Protein AF-A0A820K8J7-F1 (afdb_monomer_lite)

Foldseek 3Di:
DDPVVVVVVVVCVVVVHDPDDDDDVFPQEKEKEWEWDDDPPDPPDIDIDIDIPDDDDLLVRQVVCCVVVVDGRLYYHYHYPDDDPVCVVVCCVPVVVVSVVSQCVSDPPND

pLDDT: mean 74.55, std 11.34, range [44.88, 94.0]

Structure (mmCIF, N/CA/C/O backbone):
data_AF-A0A820K8J7-F1
#
_entry.id   AF-A0A820K8J7-F1
#
loop_
_atom_site.group_PDB
_atom_site.id
_atom_site.type_symbol
_atom_site.label_atom_id
_atom_site.label_alt_id
_atom_site.label_comp_id
_atom_site.label_asym_id
_atom_site.label_entity_id
_atom_site.label_seq_id
_atom_site.pdbx_PDB_ins_code
_atom_site.Cartn_x
_atom_site.Cartn_y
_atom_site.Cartn_z
_atom_site.occupancy
_atom_site.B_iso_or_equiv
_atom_site.auth_seq_id
_atom_site.auth_comp_id
_atom_site.auth_asym_id
_atom_site.auth_atom_id
_atom_site.pdbx_PDB_model_num
ATOM 1 N N . MET A 1 1 ? -21.536 12.177 -19.943 1.00 62.53 1 MET A N 1
ATOM 2 C CA . MET A 1 1 ? -21.269 12.793 -18.620 1.00 62.53 1 MET A CA 1
ATOM 3 C C . MET A 1 1 ? -20.919 14.259 -18.824 1.00 62.53 1 MET A C 1
ATOM 5 O O . MET A 1 1 ? -20.034 14.521 -19.630 1.00 62.53 1 MET A O 1
ATOM 9 N N . SER A 1 2 ? -21.606 15.177 -18.134 1.00 92.00 2 SER A N 1
ATOM 10 C CA . SER A 1 2 ? -21.320 16.624 -18.180 1.00 92.00 2 SER A CA 1
ATOM 11 C C . SER A 1 2 ? -19.992 16.951 -17.478 1.00 92.00 2 SER A C 1
ATOM 13 O O . SER A 1 2 ? -19.543 16.209 -16.599 1.00 92.00 2 SER A O 1
ATOM 15 N N . ILE A 1 3 ? -19.365 18.068 -17.861 1.00 92.75 3 ILE A N 1
ATOM 16 C CA . ILE A 1 3 ? -18.164 18.622 -17.213 1.00 92.75 3 ILE A CA 1
ATOM 17 C C . ILE A 1 3 ? -18.447 18.915 -15.732 1.00 92.75 3 ILE A C 1
ATOM 19 O O . ILE A 1 3 ? -17.616 18.613 -14.877 1.00 92.75 3 ILE A O 1
ATOM 23 N N . GLU A 1 4 ? -19.648 19.402 -15.414 1.00 89.88 4 GLU A N 1
ATOM 24 C CA . GLU A 1 4 ? -20.073 19.723 -14.044 1.00 89.88 4 GLU A CA 1
ATOM 25 C C . GLU A 1 4 ? -20.035 18.484 -13.141 1.00 89.88 4 GLU A C 1
ATOM 27 O O . GLU A 1 4 ? -19.544 18.539 -12.015 1.00 89.88 4 GLU A O 1
ATOM 32 N N . THR A 1 5 ? -20.473 17.331 -13.662 1.00 90.56 5 THR A N 1
ATOM 33 C CA . THR A 1 5 ? -20.462 16.061 -12.926 1.00 90.56 5 THR A CA 1
ATOM 34 C C . THR A 1 5 ? -19.036 15.627 -12.582 1.00 90.56 5 THR A C 1
ATOM 36 O O . THR A 1 5 ? -18.783 15.185 -11.464 1.00 90.56 5 THR A O 1
ATOM 39 N N . LYS A 1 6 ? -18.075 15.796 -13.502 1.00 92.06 6 LYS A N 1
ATOM 40 C CA . LYS A 1 6 ? -16.661 15.450 -13.260 1.00 92.06 6 LYS A CA 1
ATOM 41 C C . LYS A 1 6 ? -16.025 16.347 -12.196 1.00 92.06 6 LYS A C 1
ATOM 43 O O . LYS A 1 6 ? -15.302 15.854 -11.331 1.00 92.06 6 LYS A O 1
ATOM 48 N N . VAL A 1 7 ? -16.319 17.647 -12.236 1.00 93.12 7 VAL A N 1
ATOM 49 C CA . VAL A 1 7 ? -15.826 18.608 -11.238 1.00 93.12 7 VAL A CA 1
ATOM 50 C C . VAL A 1 7 ? -16.421 18.306 -9.861 1.00 93.12 7 VAL A C 1
ATOM 52 O O . VAL A 1 7 ? -15.685 18.243 -8.876 1.00 93.12 7 VAL A O 1
ATOM 55 N N . GLY A 1 8 ? -17.727 18.031 -9.791 1.00 92.31 8 GLY A N 1
ATOM 56 C CA . GLY A 1 8 ? -18.398 17.646 -8.549 1.00 92.31 8 GLY A CA 1
ATOM 57 C C . GLY A 1 8 ? -17.791 16.393 -7.911 1.00 92.31 8 GLY A C 1
ATOM 58 O O . GLY A 1 8 ? -17.528 16.385 -6.707 1.00 92.31 8 GLY A O 1
ATOM 59 N N . VAL A 1 9 ? -17.490 15.372 -8.721 1.00 92.00 9 VAL A N 1
ATOM 60 C CA . VAL A 1 9 ? -16.802 14.145 -8.284 1.00 92.00 9 VAL A CA 1
ATOM 61 C C . VAL A 1 9 ? -15.422 14.461 -7.698 1.00 92.00 9 VAL A C 1
ATOM 63 O O . VAL A 1 9 ? -15.090 14.009 -6.604 1.00 92.00 9 VAL A O 1
ATOM 66 N N . GLN A 1 10 ? -14.625 15.298 -8.365 1.00 91.06 10 GLN A N 1
ATOM 67 C CA . GLN A 1 10 ? -13.290 15.644 -7.875 1.00 91.06 10 GLN A CA 1
ATOM 68 C C . GLN A 1 10 ? -13.328 16.418 -6.546 1.00 91.06 10 GLN A C 1
ATOM 70 O O . GLN A 1 10 ? -12.483 16.187 -5.680 1.00 91.06 10 GLN A O 1
ATOM 75 N N . ILE A 1 11 ? -14.298 17.320 -6.365 1.00 94.00 11 ILE A N 1
ATOM 76 C CA . ILE A 1 11 ? -14.473 18.068 -5.110 1.00 94.00 11 ILE A CA 1
ATOM 77 C C . ILE A 1 11 ? -14.800 17.111 -3.958 1.00 94.00 11 ILE A C 1
ATOM 79 O O . ILE A 1 11 ? -14.163 17.183 -2.909 1.00 94.00 11 ILE A O 1
ATOM 83 N N . HIS A 1 12 ? -15.734 16.177 -4.159 1.00 90.88 12 HIS A N 1
ATOM 84 C CA . HIS A 1 12 ? -16.090 15.185 -3.140 1.00 90.88 12 HIS A CA 1
ATOM 85 C C . HIS A 1 12 ? -14.894 14.306 -2.757 1.00 90.88 12 HIS A C 1
ATOM 87 O O . HIS A 1 12 ? -14.624 14.135 -1.568 1.00 90.88 12 HIS A O 1
ATOM 93 N N . ALA A 1 13 ? -14.126 13.836 -3.745 1.00 84.56 13 ALA A N 1
ATOM 94 C CA . ALA A 1 13 ? -12.922 13.043 -3.505 1.00 84.56 13 ALA A CA 1
ATOM 95 C C . ALA A 1 13 ? -11.857 13.822 -2.708 1.00 84.56 13 ALA A C 1
ATOM 97 O O . ALA A 1 13 ? -11.283 13.297 -1.755 1.00 84.56 13 ALA A O 1
ATOM 98 N N . LYS A 1 14 ? -11.625 15.103 -3.036 1.00 88.31 14 LYS A N 1
ATOM 99 C CA . LYS A 1 14 ? -10.666 15.969 -2.318 1.00 88.31 14 LYS A CA 1
ATOM 100 C C . LYS A 1 14 ? -11.086 16.275 -0.878 1.00 88.31 14 LYS A C 1
ATOM 102 O O . LYS A 1 14 ? -10.224 16.457 -0.025 1.00 88.31 14 LYS A O 1
ATOM 107 N N . LEU A 1 15 ? -12.389 16.289 -0.597 1.00 88.62 15 LEU A N 1
ATOM 108 C CA . LEU A 1 15 ? -12.935 16.403 0.760 1.00 88.62 15 LEU A CA 1
ATOM 109 C C . LEU A 1 15 ? -12.918 15.069 1.529 1.00 88.62 15 LEU A C 1
ATOM 111 O O . LEU A 1 15 ? -13.375 15.019 2.668 1.00 88.62 15 LEU A O 1
ATOM 115 N N . GLY A 1 16 ? -12.397 13.994 0.926 1.00 80.38 16 GLY A N 1
ATOM 116 C CA . GLY A 1 16 ? -12.314 12.673 1.543 1.00 80.38 16 GLY A CA 1
ATOM 117 C C . GLY A 1 16 ? -13.647 11.932 1.597 1.00 80.38 16 GLY A C 1
ATOM 118 O O . GLY A 1 16 ? -13.824 11.087 2.469 1.00 80.38 16 GLY A O 1
ATOM 119 N N . ARG A 1 17 ? -14.595 12.263 0.712 1.00 80.75 17 ARG A N 1
ATOM 120 C CA . ARG A 1 17 ? -15.874 11.554 0.601 1.00 80.75 17 ARG A CA 1
ATOM 121 C C . ARG A 1 17 ? -15.792 10.423 -0.415 1.00 80.75 17 ARG A C 1
ATOM 123 O O . ARG A 1 17 ? -15.055 10.495 -1.396 1.00 80.75 17 ARG A O 1
ATOM 130 N N . GLU A 1 18 ? -16.629 9.422 -0.196 1.00 81.12 18 GLU A N 1
ATOM 131 C CA . GLU A 1 18 ? -16.816 8.287 -1.092 1.00 81.12 18 GLU A CA 1
ATOM 132 C C . GLU A 1 18 ? -18.072 8.520 -1.933 1.00 81.12 18 GLU A C 1
ATOM 134 O O . GLU A 1 18 ? -19.130 8.866 -1.412 1.00 81.12 18 GLU A O 1
ATOM 139 N N . ILE A 1 19 ? -17.936 8.392 -3.250 1.00 84.06 19 ILE A N 1
ATOM 140 C CA . ILE A 1 19 ? -19.010 8.698 -4.210 1.00 84.06 19 ILE A CA 1
ATOM 141 C C . ILE A 1 19 ? -19.750 7.419 -4.598 1.00 84.06 19 ILE A C 1
ATOM 143 O O . ILE A 1 19 ? -20.960 7.427 -4.811 1.00 84.06 19 ILE A O 1
ATOM 147 N N . TRP A 1 20 ? -19.009 6.317 -4.664 1.00 85.12 20 TRP A N 1
ATOM 148 C CA . TRP A 1 20 ? -19.518 4.964 -4.794 1.00 85.12 20 TRP A CA 1
ATOM 149 C C . TRP A 1 20 ? -18.557 4.007 -4.091 1.00 85.12 20 TRP A C 1
ATOM 151 O O . TRP A 1 20 ? -17.377 4.315 -3.912 1.00 85.12 20 TRP A O 1
ATOM 161 N N . ALA A 1 21 ? -19.051 2.820 -3.765 1.00 75.75 21 ALA A N 1
ATOM 162 C CA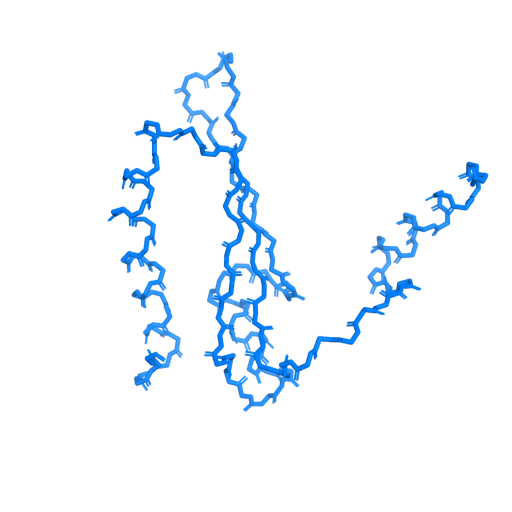 . ALA A 1 21 ? -18.243 1.714 -3.282 1.00 75.75 21 ALA A CA 1
ATOM 163 C C . ALA A 1 21 ? -18.717 0.417 -3.940 1.00 75.75 21 ALA A C 1
ATOM 165 O O . ALA A 1 21 ? -19.890 0.271 -4.286 1.00 75.75 21 ALA A O 1
ATOM 166 N N . VAL A 1 22 ? -17.795 -0.524 -4.111 1.00 80.56 22 VAL A N 1
ATOM 167 C CA . VAL A 1 22 ? -18.103 -1.887 -4.549 1.00 80.56 22 VAL A CA 1
ATOM 168 C C . VAL A 1 22 ? -17.998 -2.792 -3.332 1.00 80.56 22 VAL A C 1
ATOM 170 O O . VAL A 1 22 ? -17.049 -2.684 -2.556 1.00 80.56 22 VAL A O 1
ATOM 173 N N . GLN A 1 23 ? -18.965 -3.690 -3.156 1.00 71.69 23 GLN A N 1
ATOM 174 C CA . GLN A 1 23 ? -18.909 -4.665 -2.077 1.00 71.69 23 GLN A CA 1
ATOM 175 C C . GLN A 1 23 ? -17.821 -5.703 -2.379 1.00 71.69 23 GLN A C 1
ATOM 177 O O . GLN A 1 23 ? -17.985 -6.554 -3.251 1.00 71.69 23 GLN A O 1
ATOM 182 N N . ILE A 1 24 ? -16.714 -5.643 -1.638 1.00 73.56 24 ILE A N 1
ATOM 183 C CA . ILE A 1 24 ? -15.647 -6.643 -1.705 1.00 73.56 24 ILE A CA 1
ATOM 184 C C . ILE A 1 24 ? -15.982 -7.755 -0.695 1.00 73.56 24 ILE A C 1
ATOM 186 O O . ILE A 1 24 ? -16.181 -7.463 0.485 1.00 73.56 24 ILE A O 1
ATOM 190 N N . PRO A 1 25 ? -16.067 -9.032 -1.114 1.00 71.62 25 PRO A N 1
ATOM 191 C CA . PRO A 1 25 ? -16.515 -10.129 -0.248 1.00 71.62 25 PRO A CA 1
ATOM 192 C C . PRO A 1 25 ? -15.571 -10.416 0.933 1.00 71.62 25 PRO A C 1
ATOM 194 O O . PRO A 1 25 ? -15.993 -10.990 1.935 1.00 71.62 25 PRO A O 1
ATOM 197 N N . THR A 1 26 ? -14.305 -10.005 0.852 1.00 61.16 26 THR A N 1
ATOM 198 C CA . THR A 1 26 ? -13.312 -10.173 1.919 1.00 61.16 26 THR A CA 1
ATOM 199 C C . THR A 1 26 ? -13.218 -8.918 2.782 1.00 61.16 26 THR A C 1
ATOM 201 O O . THR A 1 26 ? -12.752 -7.879 2.319 1.00 61.16 26 THR A O 1
ATOM 204 N N . LYS A 1 27 ? -13.602 -9.029 4.057 1.00 58.16 27 LYS A N 1
ATOM 205 C CA . LYS A 1 27 ? -13.584 -7.914 5.024 1.00 58.16 27 LYS A CA 1
ATOM 206 C C . LYS A 1 27 ? -12.187 -7.571 5.571 1.00 58.16 27 LYS A C 1
ATOM 208 O O . LYS A 1 27 ? -12.056 -6.612 6.319 1.00 58.16 27 LYS A O 1
ATOM 213 N N . THR A 1 28 ? -11.160 -8.353 5.233 1.00 64.81 28 THR A N 1
ATOM 214 C CA . THR A 1 28 ? -9.788 -8.246 5.766 1.00 64.81 28 THR A CA 1
ATOM 215 C C . THR A 1 28 ? -8.746 -8.082 4.657 1.00 64.81 28 THR A C 1
ATOM 217 O O . THR A 1 28 ? -7.726 -8.772 4.643 1.00 64.81 28 THR A O 1
ATOM 220 N N . LEU A 1 29 ? -9.030 -7.198 3.696 1.00 67.81 29 LEU A N 1
ATOM 221 C CA . LEU A 1 29 ? -8.175 -6.944 2.538 1.00 67.81 29 LEU A CA 1
ATOM 222 C C . LEU A 1 29 ? -7.567 -5.539 2.598 1.00 67.81 29 LEU A C 1
ATOM 224 O O . LEU A 1 29 ? -8.296 -4.546 2.615 1.00 67.81 29 LEU A O 1
ATOM 228 N N . LEU A 1 30 ? -6.237 -5.461 2.545 1.00 79.50 30 LEU A N 1
ATOM 229 C CA . LEU A 1 30 ? -5.512 -4.214 2.303 1.00 79.50 30 LEU A CA 1
ATOM 230 C C . LEU A 1 30 ? -5.065 -4.177 0.837 1.00 79.50 30 LEU A C 1
ATOM 232 O O . LEU A 1 30 ? -4.296 -5.032 0.400 1.00 79.50 30 LEU A O 1
ATOM 236 N N . ALA A 1 31 ? -5.550 -3.193 0.081 1.00 78.88 31 ALA A N 1
ATOM 237 C CA . ALA A 1 31 ? -5.107 -2.953 -1.288 1.00 78.88 31 ALA A CA 1
ATOM 238 C C . ALA A 1 31 ? -4.079 -1.820 -1.300 1.00 78.88 31 ALA A C 1
ATOM 240 O O . ALA A 1 31 ? -4.320 -0.754 -0.726 1.00 78.88 31 ALA A O 1
ATOM 241 N N . VAL A 1 32 ? -2.948 -2.052 -1.957 1.00 83.00 32 VAL A N 1
ATOM 242 C CA . VAL A 1 32 ? -1.831 -1.113 -2.061 1.00 83.00 32 VAL A CA 1
ATOM 243 C C . VAL A 1 32 ? -1.489 -0.913 -3.534 1.00 83.00 32 VAL A C 1
ATOM 245 O O . VAL A 1 32 ? -1.404 -1.874 -4.286 1.00 83.00 32 VAL A O 1
ATOM 248 N N . GLY A 1 33 ? -1.311 0.333 -3.949 1.00 81.94 33 GLY A N 1
ATOM 249 C CA . GLY A 1 33 ? -0.797 0.739 -5.247 1.00 81.94 33 GLY A CA 1
ATOM 250 C C . GLY A 1 33 ? 0.557 1.414 -5.074 1.00 81.94 33 GLY A C 1
ATOM 251 O O . GLY A 1 33 ? 0.694 2.335 -4.263 1.00 81.94 33 GLY A O 1
ATOM 252 N N . ILE A 1 34 ? 1.549 0.953 -5.827 1.00 82.25 34 ILE A N 1
ATOM 253 C CA . ILE A 1 34 ? 2.893 1.525 -5.846 1.00 82.25 34 ILE A CA 1
ATOM 254 C C . ILE A 1 34 ? 3.229 1.881 -7.288 1.00 82.25 34 ILE A C 1
ATOM 256 O O . ILE A 1 34 ? 3.368 0.996 -8.133 1.00 82.25 34 ILE A O 1
ATOM 260 N N . ASP A 1 35 ? 3.397 3.170 -7.546 1.00 81.75 35 ASP A N 1
ATOM 261 C CA . ASP A 1 35 ? 3.839 3.697 -8.831 1.00 81.75 35 ASP A CA 1
ATOM 262 C C . ASP A 1 35 ? 5.238 4.301 -8.684 1.00 81.75 35 ASP A C 1
ATOM 264 O O . ASP A 1 35 ? 5.574 4.917 -7.668 1.00 81.75 35 ASP A O 1
ATOM 268 N N . THR A 1 36 ? 6.069 4.128 -9.702 1.00 74.62 36 THR A N 1
ATOM 269 C CA . THR A 1 36 ? 7.395 4.738 -9.760 1.00 74.62 36 THR A CA 1
ATOM 270 C C . THR A 1 36 ? 7.507 5.616 -10.978 1.00 74.62 36 THR A C 1
ATOM 272 O O . THR A 1 36 ? 7.568 5.132 -12.105 1.00 74.62 36 THR A O 1
ATOM 275 N N . TYR A 1 37 ? 7.647 6.916 -10.739 1.00 69.38 37 TYR A N 1
ATOM 276 C CA . TYR A 1 37 ? 7.923 7.873 -11.790 1.00 69.38 37 TYR A CA 1
ATOM 277 C C . TYR A 1 37 ? 9.429 8.109 -11.908 1.00 69.38 37 TYR A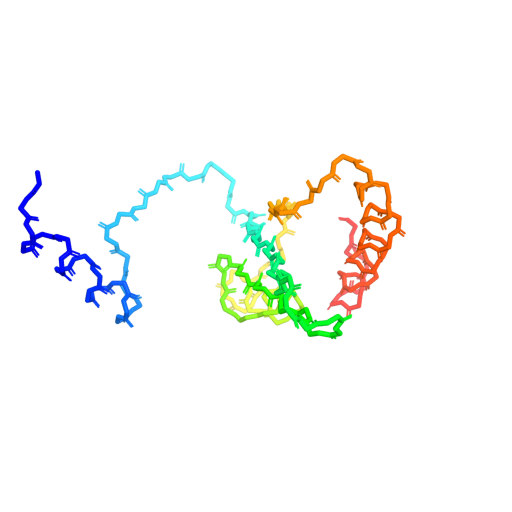 C 1
ATOM 279 O O . TYR A 1 37 ? 10.088 8.589 -10.976 1.00 69.38 37 TYR A O 1
ATOM 287 N N . ARG A 1 38 ? 9.975 7.804 -13.089 1.00 64.50 38 ARG A N 1
ATOM 288 C CA . ARG A 1 38 ? 11.357 8.117 -13.456 1.00 64.50 38 ARG A CA 1
ATOM 289 C C . ARG A 1 38 ? 11.364 9.298 -14.423 1.00 64.50 38 ARG A C 1
ATOM 291 O O . ARG A 1 38 ? 10.874 9.191 -15.543 1.00 64.50 38 ARG A O 1
ATOM 298 N N . ASN A 1 39 ? 11.962 10.416 -14.015 1.00 49.25 39 ASN A N 1
ATOM 299 C CA . ASN A 1 39 ? 12.216 11.518 -14.937 1.00 49.25 39 ASN A CA 1
ATOM 300 C C . ASN A 1 39 ? 13.400 11.161 -15.854 1.00 49.25 39 ASN A C 1
ATOM 302 O O . ASN A 1 39 ? 14.514 10.957 -15.378 1.00 49.25 39 ASN A O 1
ATOM 306 N N . SER A 1 40 ? 13.175 11.116 -17.170 1.00 53.94 40 SER A N 1
ATOM 307 C CA . SER A 1 40 ? 14.216 10.791 -18.157 1.00 53.94 40 SER A CA 1
ATOM 308 C C . SER A 1 40 ? 15.303 11.871 -18.294 1.00 53.94 40 SER A C 1
ATOM 310 O O . SER A 1 40 ? 16.333 11.603 -18.906 1.00 53.94 40 SER A O 1
ATOM 312 N N . GLN A 1 41 ? 15.095 13.082 -17.761 1.00 56.56 41 GLN A N 1
ATOM 313 C CA . GLN A 1 41 ? 16.022 14.214 -17.923 1.00 56.56 41 GLN A CA 1
ATOM 314 C C . GLN A 1 41 ? 16.998 14.412 -16.752 1.00 56.56 41 GLN A C 1
ATOM 316 O O . GLN A 1 41 ? 17.893 15.251 -16.834 1.00 56.56 41 GLN A O 1
ATOM 321 N N . SER A 1 42 ? 16.858 13.676 -15.6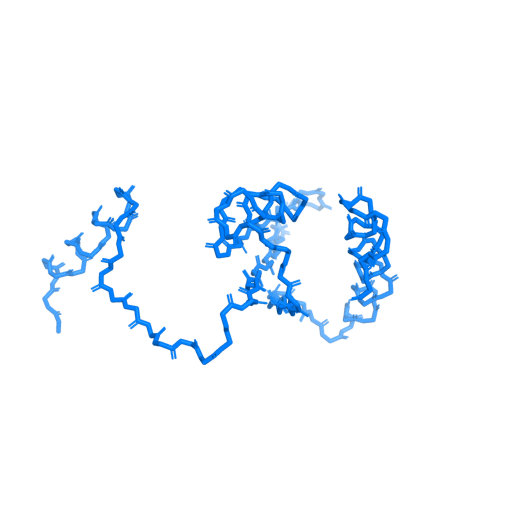47 1.00 45.03 42 SER A N 1
ATOM 322 C CA . SER A 1 42 ? 17.729 13.834 -14.475 1.00 45.03 42 SER A CA 1
ATOM 323 C C . SER A 1 42 ? 18.024 12.468 -13.862 1.00 45.03 42 SER A C 1
ATOM 325 O O . SER A 1 42 ? 17.194 11.914 -13.148 1.00 45.03 42 SER A O 1
ATOM 327 N N . CYS A 1 43 ? 19.212 11.932 -14.153 1.00 51.88 43 CYS A N 1
ATOM 328 C CA . CYS A 1 43 ? 19.672 10.564 -13.871 1.00 51.88 43 CYS A CA 1
ATOM 329 C C . CYS A 1 43 ? 19.620 10.066 -12.406 1.00 51.88 43 CYS A C 1
ATOM 331 O O . CYS A 1 43 ? 20.095 8.964 -12.151 1.00 51.88 43 CYS A O 1
ATOM 333 N N . SER A 1 44 ? 19.082 10.808 -11.433 1.00 52.69 44 SER A N 1
ATOM 334 C CA . SER A 1 44 ? 19.154 10.425 -10.011 1.00 52.69 44 SER A CA 1
ATOM 335 C C . SER A 1 44 ? 17.899 10.675 -9.168 1.00 52.69 44 SER A C 1
ATOM 337 O O . SER A 1 44 ? 17.880 10.270 -8.009 1.00 52.69 44 SER A O 1
ATOM 339 N N . LEU A 1 45 ? 16.839 11.290 -9.708 1.00 47.16 45 LEU A N 1
ATOM 340 C CA . LEU A 1 45 ? 15.602 11.535 -8.956 1.00 47.16 45 LEU A CA 1
ATOM 341 C C . LEU A 1 45 ? 14.504 10.565 -9.393 1.00 47.16 45 LEU A C 1
ATOM 343 O O . LEU A 1 45 ? 13.932 10.678 -10.478 1.00 47.16 45 LEU A O 1
ATOM 347 N N . GLN A 1 46 ? 14.225 9.604 -8.518 1.00 59.41 46 GLN A N 1
ATOM 348 C CA . GLN A 1 46 ? 13.111 8.670 -8.629 1.00 59.41 46 GLN A CA 1
ATOM 349 C C . GLN A 1 46 ? 12.067 9.063 -7.584 1.00 59.41 46 GLN A C 1
ATOM 351 O O . GLN A 1 46 ? 12.393 9.202 -6.406 1.00 59.41 46 GLN A O 1
ATOM 356 N N . MET A 1 47 ? 10.825 9.282 -8.014 1.00 68.25 47 MET A N 1
ATOM 357 C CA . MET A 1 47 ? 9.710 9.519 -7.099 1.00 68.25 47 MET A CA 1
ATOM 358 C C . MET A 1 47 ? 8.854 8.261 -7.028 1.00 68.25 47 MET A C 1
ATOM 360 O O . MET A 1 47 ? 8.487 7.699 -8.060 1.00 68.25 47 MET A O 1
ATOM 364 N N . VAL A 1 48 ? 8.535 7.836 -5.808 1.00 68.94 48 VAL A N 1
ATOM 365 C CA . VAL A 1 48 ? 7.667 6.685 -5.549 1.00 68.94 48 VAL A CA 1
ATOM 366 C C . VAL A 1 48 ? 6.327 7.200 -5.037 1.00 68.94 48 VAL A C 1
ATOM 368 O O . VAL A 1 48 ? 6.257 7.842 -3.988 1.00 68.94 48 VAL A O 1
ATOM 371 N N . GLY A 1 49 ? 5.263 6.939 -5.787 1.00 72.56 49 GLY A N 1
ATOM 372 C CA . GLY A 1 49 ? 3.890 7.141 -5.354 1.00 72.56 49 GLY A CA 1
ATOM 373 C C . GLY A 1 49 ? 3.404 5.907 -4.605 1.00 72.56 49 GLY A C 1
ATOM 374 O O . GLY A 1 49 ? 3.329 4.828 -5.179 1.00 72.56 49 GLY A O 1
ATOM 375 N N . PHE A 1 50 ? 3.057 6.061 -3.328 1.00 73.38 50 PHE A N 1
ATOM 376 C CA . PHE A 1 50 ? 2.480 4.991 -2.516 1.00 73.38 50 PHE A CA 1
ATOM 377 C C . PHE A 1 50 ? 1.052 5.353 -2.114 1.00 73.38 50 PHE A C 1
ATOM 379 O O . PHE A 1 50 ? 0.822 6.362 -1.442 1.00 73.38 50 PHE A O 1
ATOM 386 N N . VAL A 1 51 ? 0.094 4.510 -2.487 1.00 73.94 51 VAL A N 1
ATOM 387 C CA . VAL A 1 51 ? -1.316 4.654 -2.124 1.00 73.94 51 VAL A CA 1
ATOM 388 C C . VAL A 1 51 ? -1.774 3.347 -1.501 1.00 73.94 51 VAL A C 1
ATOM 390 O O . VAL A 1 51 ? -1.603 2.290 -2.084 1.00 73.94 51 VAL A O 1
ATOM 393 N N . ALA A 1 52 ? -2.388 3.394 -0.329 1.00 72.44 52 ALA A N 1
ATOM 394 C CA . ALA A 1 52 ? -3.078 2.242 0.237 1.00 72.44 52 ALA A CA 1
ATOM 395 C C . ALA A 1 52 ? -4.548 2.604 0.446 1.00 72.44 52 ALA A C 1
ATOM 397 O O . ALA A 1 52 ? -4.879 3.786 0.584 1.00 72.44 52 ALA A O 1
ATOM 398 N N . SER A 1 53 ? -5.430 1.601 0.499 1.00 68.12 53 SER A N 1
ATOM 399 C CA . SER A 1 53 ? -6.858 1.800 0.793 1.00 68.12 53 SER A CA 1
ATOM 400 C C . SER A 1 53 ? -7.101 2.528 2.127 1.00 68.12 53 SER A C 1
ATOM 402 O O . SER A 1 53 ? -8.201 3.016 2.370 1.00 68.12 53 SER A O 1
ATOM 404 N N . MET A 1 54 ? -6.060 2.682 2.960 1.00 60.62 54 MET A N 1
ATOM 405 C CA . MET A 1 54 ? -6.002 3.573 4.117 1.00 60.62 54 MET A CA 1
ATOM 406 C C . MET A 1 54 ? -4.702 4.410 4.114 1.00 60.62 54 MET A C 1
ATOM 408 O O . MET A 1 54 ? -3.634 3.921 3.760 1.00 60.62 54 MET A O 1
ATOM 412 N N . LYS A 1 55 ? -4.784 5.692 4.502 1.00 44.88 55 LYS A N 1
ATOM 413 C CA . LYS A 1 55 ? -3.642 6.642 4.572 1.00 44.88 55 LYS A CA 1
ATOM 414 C C . LYS A 1 55 ? -2.615 6.251 5.665 1.00 44.88 55 LYS A C 1
ATOM 416 O O . LYS A 1 55 ? -3.069 5.820 6.724 1.00 44.88 55 LYS A O 1
ATOM 421 N N . PRO A 1 56 ? -1.340 6.702 5.585 1.00 46.50 56 PRO A N 1
ATOM 422 C CA . PRO A 1 56 ? -0.297 6.496 4.562 1.00 46.50 56 PRO A CA 1
ATOM 423 C C . PRO A 1 56 ? 0.673 5.339 4.951 1.00 46.50 56 PRO A C 1
ATOM 425 O O . PRO A 1 56 ? 0.447 4.731 5.980 1.00 46.50 56 PRO A O 1
ATOM 428 N N . MET A 1 57 ? 1.723 5.065 4.144 1.00 52.22 57 MET A N 1
ATOM 429 C CA . MET A 1 57 ? 2.907 4.163 4.313 1.00 52.22 57 MET A CA 1
ATOM 430 C C . MET A 1 57 ? 2.670 2.748 4.898 1.00 52.22 57 MET A C 1
ATOM 432 O O . MET A 1 57 ? 2.191 2.652 6.009 1.00 52.22 57 MET A O 1
ATOM 436 N N . CYS A 1 58 ? 3.081 1.652 4.234 1.00 59.06 58 CYS A N 1
ATOM 437 C CA . CYS A 1 58 ? 2.799 0.242 4.620 1.00 59.06 58 CYS A CA 1
ATOM 438 C C . CYS A 1 58 ? 2.642 -0.052 6.128 1.00 59.06 58 CYS A C 1
ATOM 440 O O . CYS A 1 58 ? 1.621 -0.597 6.534 1.00 59.06 58 CYS A O 1
ATOM 442 N N . THR A 1 59 ? 3.607 0.334 6.968 1.00 64.00 59 THR A N 1
ATOM 443 C CA . THR A 1 59 ? 3.538 0.143 8.429 1.00 64.00 59 THR A CA 1
ATOM 444 C C . THR A 1 59 ? 2.432 0.968 9.084 1.00 64.00 59 THR A C 1
ATOM 446 O O . THR A 1 59 ? 1.622 0.435 9.837 1.00 64.00 59 THR A O 1
ATOM 449 N N . HIS A 1 60 ? 2.343 2.252 8.752 1.00 68.50 60 HIS A N 1
ATOM 450 C CA . HIS A 1 60 ? 1.268 3.140 9.185 1.00 68.50 60 HIS A CA 1
ATOM 451 C C . HIS A 1 60 ? -0.093 2.720 8.609 1.00 68.50 60 HIS A C 1
ATOM 453 O O . HIS A 1 60 ? -1.096 2.842 9.302 1.00 68.50 60 HIS A O 1
ATOM 459 N N . ALA A 1 61 ? -0.143 2.173 7.394 1.00 68.00 61 ALA A N 1
ATOM 460 C CA . ALA A 1 61 ? -1.354 1.662 6.766 1.00 68.00 61 ALA A CA 1
ATOM 461 C C . ALA A 1 61 ? -1.857 0.410 7.495 1.00 68.00 61 ALA A C 1
ATOM 463 O O . ALA A 1 61 ? -3.042 0.335 7.804 1.00 68.00 61 ALA A O 1
ATOM 464 N N . LEU A 1 62 ? -0.964 -0.522 7.850 1.00 74.00 62 LEU A N 1
ATOM 465 C CA . LEU A 1 62 ? -1.283 -1.697 8.668 1.00 74.00 62 LEU A CA 1
ATOM 466 C C . LEU A 1 62 ? -1.728 -1.302 10.081 1.00 74.00 62 LEU A C 1
ATOM 468 O O . LEU A 1 62 ? -2.771 -1.752 10.551 1.00 74.00 62 LEU A O 1
ATOM 472 N N . GLN A 1 63 ? -0.996 -0.397 10.733 1.00 73.19 63 GLN A N 1
ATOM 473 C CA . GLN A 1 63 ? -1.363 0.131 12.049 1.00 73.19 63 GLN A CA 1
ATOM 474 C C . GLN A 1 63 ? -2.708 0.857 12.011 1.00 73.19 63 GLN A C 1
ATOM 476 O O . GLN A 1 63 ? -3.544 0.672 12.894 1.00 73.19 63 GLN A O 1
ATOM 481 N N . LYS A 1 64 ? -2.957 1.667 10.978 1.00 73.25 64 LYS A N 1
ATOM 482 C CA . LYS A 1 64 ? -4.224 2.379 10.819 1.00 73.25 64 LYS A CA 1
ATOM 483 C C . LYS A 1 64 ? -5.363 1.411 10.527 1.00 73.25 64 LYS A C 1
ATOM 485 O O . LYS A 1 64 ? -6.446 1.588 11.079 1.00 73.25 64 LYS A O 1
ATOM 490 N N . TYR A 1 65 ? -5.117 0.387 9.712 1.00 74.69 65 TYR A N 1
ATOM 491 C CA . TYR A 1 65 ? -6.068 -0.690 9.453 1.00 74.69 65 TYR A CA 1
ATOM 492 C C . TYR A 1 65 ? -6.463 -1.392 10.750 1.00 74.69 65 TYR A C 1
ATOM 494 O O . TYR A 1 65 ? -7.653 -1.538 11.021 1.00 74.69 65 TYR A O 1
ATOM 502 N N . HIS A 1 66 ? -5.484 -1.733 11.590 1.00 80.06 66 HIS A N 1
ATOM 503 C CA . HIS A 1 66 ? -5.731 -2.327 12.898 1.00 80.06 66 HIS A CA 1
ATOM 504 C C . HIS A 1 66 ? -6.513 -1.389 13.830 1.00 80.06 66 HIS A C 1
ATOM 506 O O . HIS A 1 66 ? -7.467 -1.821 14.465 1.00 80.06 66 HIS A O 1
ATOM 512 N N . GLN A 1 67 ? -6.188 -0.091 13.863 1.00 76.00 67 GLN A N 1
ATOM 513 C CA . GLN A 1 67 ? -6.924 0.892 14.672 1.00 76.00 67 GLN A CA 1
ATOM 514 C C . GLN A 1 67 ? -8.404 1.011 14.284 1.00 76.00 67 GLN A C 1
ATOM 516 O O . GLN A 1 67 ? -9.241 1.253 15.148 1.00 76.00 67 GLN A O 1
ATOM 521 N N . VAL A 1 68 ? -8.725 0.906 12.992 1.00 74.94 68 VAL A N 1
ATOM 522 C CA . VAL A 1 68 ? -10.098 1.083 12.492 1.00 74.94 68 VAL A CA 1
ATOM 523 C C . VAL A 1 68 ? -10.892 -0.219 12.554 1.00 74.94 68 VAL A C 1
ATOM 525 O O . VAL A 1 68 ? -12.062 -0.198 12.925 1.00 74.94 68 VAL A O 1
ATOM 528 N N . ASN A 1 69 ? -10.269 -1.345 12.204 1.00 76.69 69 ASN A N 1
ATOM 529 C CA . ASN A 1 69 ? -10.955 -2.631 12.069 1.00 76.69 69 ASN A CA 1
ATOM 530 C C . ASN A 1 69 ? -10.762 -3.561 13.279 1.00 76.69 69 ASN A C 1
ATOM 532 O O . ASN A 1 69 ? -11.395 -4.611 13.340 1.00 76.69 69 ASN A O 1
ATOM 536 N N . GLY A 1 70 ? -9.874 -3.220 14.219 1.00 76.12 70 GLY A N 1
ATOM 537 C CA . GLY A 1 70 ? -9.533 -4.034 15.394 1.00 76.12 70 GLY A CA 1
ATOM 538 C C . GLY A 1 70 ? -8.719 -5.298 15.086 1.00 76.12 70 GLY A C 1
ATOM 539 O O . GLY A 1 70 ? -8.321 -6.012 16.001 1.00 76.12 70 GLY A O 1
ATOM 540 N N . VAL A 1 71 ? -8.457 -5.584 13.809 1.00 80.56 71 VAL A N 1
ATOM 541 C CA . VAL A 1 71 ? -7.732 -6.766 13.323 1.00 80.56 71 VAL A CA 1
ATOM 542 C C . VAL A 1 71 ? -6.767 -6.363 12.216 1.00 80.56 71 VAL A C 1
ATOM 544 O O . VAL A 1 71 ? -7.006 -5.379 11.515 1.00 80.56 71 VAL A O 1
ATOM 547 N N . LEU A 1 72 ? -5.670 -7.101 12.063 1.00 81.44 72 LEU A N 1
ATOM 548 C CA . LEU A 1 72 ? -4.779 -6.939 10.915 1.00 81.44 72 LEU A CA 1
ATOM 549 C C . LEU A 1 72 ? -5.416 -7.550 9.651 1.00 81.44 72 LEU A C 1
ATOM 551 O O . LEU A 1 72 ? -6.270 -8.438 9.758 1.00 81.44 72 LEU A O 1
ATOM 555 N N . PRO A 1 73 ? -5.069 -7.057 8.448 1.00 78.88 73 PRO A N 1
ATOM 556 C CA . PRO A 1 73 ? -5.577 -7.645 7.216 1.00 78.88 73 PRO A CA 1
ATOM 557 C C . PRO A 1 73 ? -5.062 -9.083 7.077 1.00 78.88 73 PRO A C 1
ATOM 559 O O . PRO A 1 73 ? -3.920 -9.370 7.393 1.00 78.88 73 PRO A O 1
ATOM 562 N N . ALA A 1 74 ? -5.903 -9.995 6.594 1.00 80.69 74 ALA A N 1
ATOM 563 C CA . ALA A 1 74 ? -5.503 -11.385 6.359 1.00 80.69 74 ALA A CA 1
ATOM 564 C C . ALA A 1 74 ? -4.868 -11.562 4.974 1.00 80.69 74 ALA A C 1
ATOM 566 O O . ALA A 1 74 ? -4.236 -12.573 4.693 1.00 80.69 74 ALA A O 1
ATOM 567 N N . LYS A 1 75 ? -5.113 -10.609 4.067 1.00 80.56 75 LYS A N 1
ATOM 568 C CA . LYS A 1 75 ? -4.551 -10.592 2.718 1.00 80.56 75 LYS A CA 1
ATOM 569 C C . LYS A 1 75 ? -4.150 -9.173 2.353 1.00 80.56 75 LYS A C 1
ATOM 571 O O . LYS A 1 75 ? -4.920 -8.229 2.553 1.00 80.56 75 LYS A O 1
ATOM 576 N N . ILE A 1 76 ? -2.966 -9.044 1.770 1.00 81.94 76 ILE A N 1
ATOM 577 C CA . ILE A 1 76 ? -2.465 -7.800 1.193 1.00 81.94 76 ILE A CA 1
ATOM 578 C C . ILE A 1 76 ? -2.333 -8.029 -0.310 1.00 81.94 76 ILE A C 1
ATOM 580 O O . ILE A 1 76 ? -1.717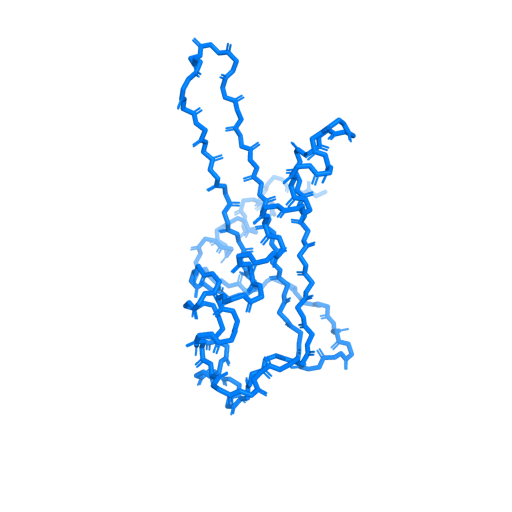 -9.002 -0.737 1.00 81.94 76 ILE A O 1
ATOM 584 N N . ILE A 1 77 ? -2.935 -7.155 -1.113 1.00 83.50 77 ILE A N 1
ATOM 585 C CA . ILE A 1 77 ? -2.754 -7.152 -2.568 1.00 83.50 77 ILE A CA 1
ATOM 586 C C . ILE A 1 77 ? -2.005 -5.879 -2.938 1.00 83.50 77 ILE A C 1
ATOM 588 O O . ILE A 1 77 ? -2.460 -4.780 -2.616 1.00 83.50 77 ILE A O 1
ATOM 592 N N . ILE A 1 78 ? -0.876 -6.038 -3.628 1.00 83.31 78 ILE A N 1
ATOM 593 C CA . ILE A 1 78 ? -0.033 -4.935 -4.087 1.00 83.31 78 ILE A CA 1
ATOM 594 C C . ILE A 1 78 ? -0.078 -4.885 -5.609 1.00 83.31 78 ILE A C 1
ATOM 596 O O . ILE A 1 78 ? 0.323 -5.829 -6.284 1.00 83.31 78 ILE A O 1
ATOM 600 N N . TYR A 1 79 ? -0.556 -3.767 -6.139 1.00 83.69 79 TYR A N 1
ATOM 601 C CA . TYR A 1 79 ? -0.483 -3.428 -7.550 1.00 83.69 79 TYR A CA 1
ATOM 602 C C . TYR A 1 79 ? 0.750 -2.553 -7.770 1.00 83.69 79 TYR A C 1
ATOM 604 O O . TYR A 1 79 ? 0.789 -1.402 -7.328 1.00 83.69 79 TYR A O 1
ATOM 612 N N . ARG A 1 80 ? 1.771 -3.116 -8.421 1.00 79.75 80 ARG 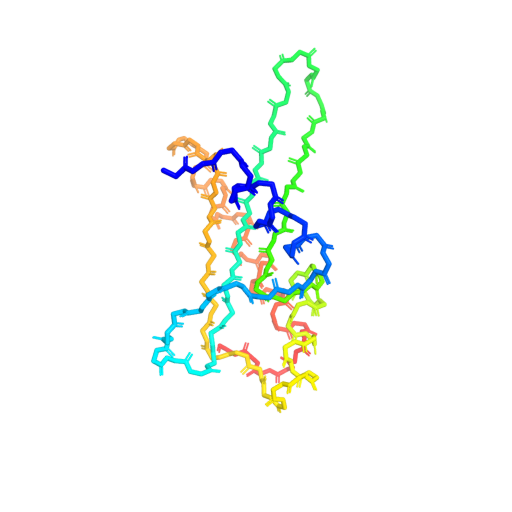A N 1
ATOM 613 C CA . ARG A 1 80 ? 3.020 -2.425 -8.748 1.00 79.75 80 ARG A CA 1
ATOM 614 C C . ARG A 1 80 ? 2.987 -1.978 -10.211 1.00 79.75 80 ARG A C 1
ATOM 616 O O . ARG A 1 80 ? 2.994 -2.824 -11.099 1.00 79.75 80 ARG A O 1
ATOM 623 N N . ASP A 1 81 ? 2.929 -0.669 -10.444 1.00 81.88 81 ASP A N 1
ATOM 624 C CA . ASP A 1 81 ? 2.868 -0.064 -11.783 1.00 81.88 81 ASP A CA 1
ATOM 625 C C . ASP A 1 81 ? 4.237 0.492 -12.226 1.00 81.88 81 ASP A C 1
ATOM 627 O O . ASP A 1 81 ? 5.086 0.831 -11.398 1.00 81.88 81 ASP A O 1
ATOM 631 N N . GLY A 1 82 ? 4.482 0.571 -13.534 1.00 75.38 82 GLY A N 1
ATOM 632 C CA . GLY A 1 82 ? 5.717 1.132 -14.094 1.00 75.38 82 GLY A CA 1
ATOM 633 C C . GLY A 1 82 ? 6.952 0.225 -14.001 1.00 75.38 82 GLY A C 1
ATOM 634 O O . GLY A 1 82 ? 8.080 0.722 -14.037 1.00 75.38 82 GLY A O 1
ATOM 635 N N . VAL A 1 83 ? 6.761 -1.094 -13.882 1.00 78.75 83 VAL A N 1
ATOM 636 C CA . VAL A 1 83 ? 7.846 -2.089 -13.915 1.00 78.75 83 VAL A CA 1
ATOM 637 C C . VAL A 1 83 ? 7.942 -2.686 -15.314 1.00 78.75 83 VAL A C 1
ATOM 639 O O . VAL A 1 83 ? 6.980 -3.257 -15.818 1.00 78.75 83 VAL A O 1
ATOM 642 N N . ASN A 1 84 ? 9.111 -2.558 -15.943 1.00 76.94 84 ASN A N 1
ATOM 643 C CA . ASN A 1 84 ? 9.403 -3.254 -17.197 1.00 76.94 84 ASN A CA 1
ATOM 644 C C . ASN A 1 84 ? 9.804 -4.711 -16.913 1.00 76.94 84 ASN A C 1
ATOM 646 O O . ASN A 1 84 ? 10.383 -4.982 -15.863 1.00 76.94 84 ASN A O 1
ATOM 650 N N . ASP A 1 85 ? 9.612 -5.621 -17.873 1.00 78.62 85 ASP A N 1
ATOM 651 C CA . ASP A 1 85 ? 9.909 -7.061 -17.719 1.00 78.62 85 ASP A CA 1
ATOM 652 C C . ASP A 1 85 ? 11.332 -7.348 -17.211 1.00 78.62 85 ASP A C 1
ATOM 654 O O . ASP A 1 85 ? 11.551 -8.242 -16.399 1.00 78.62 85 ASP A O 1
ATOM 658 N N . ILE A 1 86 ? 12.305 -6.542 -17.643 1.00 75.12 86 ILE A N 1
ATOM 659 C CA . ILE A 1 86 ? 13.717 -6.666 -17.250 1.00 75.12 86 ILE A CA 1
ATOM 660 C C . ILE A 1 86 ? 13.928 -6.321 -15.766 1.00 75.12 86 ILE A C 1
ATOM 662 O O . ILE A 1 86 ? 14.815 -6.866 -15.125 1.00 75.12 86 ILE A O 1
ATOM 666 N N . GLN A 1 87 ? 13.112 -5.423 -15.214 1.00 72.75 87 GLN A N 1
ATOM 667 C CA . GLN A 1 87 ? 13.220 -4.938 -13.835 1.00 72.75 87 GLN A CA 1
ATOM 668 C C . GLN A 1 87 ? 12.382 -5.770 -12.859 1.00 72.75 87 GLN A C 1
ATOM 670 O O . GLN A 1 87 ? 12.481 -5.575 -11.651 1.00 72.75 87 GLN A O 1
ATOM 675 N N . LEU A 1 88 ? 11.540 -6.673 -13.369 1.00 78.81 88 LEU A N 1
ATOM 676 C CA . LEU A 1 88 ? 10.612 -7.449 -12.557 1.00 78.81 88 LEU A CA 1
ATOM 677 C C . LEU A 1 88 ? 11.343 -8.335 -11.546 1.00 78.81 88 LEU A C 1
ATOM 679 O O . LEU A 1 88 ? 10.936 -8.389 -10.390 1.00 78.81 88 LEU A O 1
ATOM 683 N N . LEU A 1 89 ? 12.427 -8.991 -11.965 1.00 80.50 89 LEU A N 1
ATOM 684 C CA . LEU A 1 89 ? 13.210 -9.861 -11.086 1.00 80.50 89 LEU A CA 1
ATOM 685 C C . LEU A 1 89 ? 13.880 -9.062 -9.963 1.00 80.50 89 LEU A C 1
ATOM 687 O O . LEU A 1 89 ? 13.721 -9.412 -8.800 1.00 80.50 89 LEU A O 1
ATOM 691 N N . ASP A 1 90 ? 14.510 -7.932 -10.287 1.00 78.81 90 ASP A N 1
ATOM 692 C CA . ASP A 1 90 ? 15.138 -7.062 -9.283 1.00 78.81 90 ASP A CA 1
ATOM 693 C C . ASP A 1 90 ? 14.119 -6.525 -8.267 1.00 78.81 90 ASP A C 1
ATOM 695 O O . ASP A 1 90 ? 14.396 -6.433 -7.070 1.00 78.81 90 ASP A O 1
ATOM 699 N N . VAL A 1 91 ? 12.921 -6.164 -8.738 1.00 77.56 91 VAL A N 1
ATOM 700 C CA . VAL A 1 91 ? 11.818 -5.694 -7.892 1.00 77.56 91 VAL A CA 1
ATOM 701 C C . VAL A 1 91 ? 11.323 -6.813 -6.979 1.00 77.56 91 VAL A C 1
ATOM 703 O O . VAL A 1 91 ? 11.151 -6.588 -5.785 1.00 77.56 91 VAL A O 1
ATOM 706 N N . ILE A 1 92 ? 11.135 -8.024 -7.504 1.00 80.31 92 ILE A N 1
ATOM 707 C CA . ILE A 1 92 ? 10.722 -9.190 -6.714 1.00 80.31 92 ILE A CA 1
ATOM 708 C C . ILE A 1 92 ? 11.767 -9.505 -5.637 1.00 80.31 92 ILE A C 1
ATOM 710 O O . ILE A 1 92 ? 11.408 -9.648 -4.468 1.00 80.31 92 ILE A O 1
ATOM 714 N N . ASP A 1 93 ? 13.044 -9.546 -6.009 1.00 81.00 93 ASP A N 1
ATOM 715 C CA . ASP A 1 93 ? 14.133 -9.955 -5.122 1.00 81.00 93 ASP A CA 1
ATOM 716 C C . ASP A 1 93 ? 14.459 -8.907 -4.045 1.00 81.00 93 ASP A C 1
ATOM 718 O O . ASP A 1 93 ? 14.955 -9.259 -2.976 1.00 81.00 93 ASP A O 1
ATOM 722 N N . SER A 1 94 ? 14.163 -7.624 -4.283 1.00 76.62 94 SER A N 1
ATOM 723 C CA . SER A 1 94 ? 14.437 -6.540 -3.325 1.00 76.62 94 SER A CA 1
ATOM 724 C C . SER A 1 94 ? 13.209 -6.061 -2.541 1.00 76.62 94 SER A C 1
ATOM 726 O O . SER A 1 94 ? 13.297 -5.846 -1.325 1.00 76.62 94 SER A O 1
ATOM 728 N N . GLU A 1 95 ? 12.054 -5.894 -3.195 1.00 77.88 95 GLU A N 1
ATOM 729 C CA . GLU A 1 95 ? 10.854 -5.334 -2.566 1.00 77.88 95 GLU A CA 1
ATOM 730 C C . GLU A 1 95 ? 10.118 -6.382 -1.715 1.00 77.88 95 GLU A C 1
ATOM 732 O O . GLU A 1 95 ? 9.692 -6.046 -0.609 1.00 77.88 95 GLU A O 1
ATOM 737 N N . LEU A 1 96 ? 10.001 -7.647 -2.155 1.00 79.88 96 LEU A N 1
ATOM 738 C CA . LEU A 1 96 ? 9.261 -8.668 -1.390 1.00 79.88 96 LEU A CA 1
ATOM 739 C C . LEU A 1 96 ? 9.884 -8.980 -0.022 1.00 79.88 96 LEU A C 1
ATOM 741 O O . LEU A 1 96 ? 9.134 -8.993 0.959 1.00 79.88 96 LEU A O 1
ATOM 745 N N . PRO A 1 97 ? 11.210 -9.198 0.111 1.00 82.44 97 PRO A N 1
ATOM 746 C CA . PRO A 1 97 ? 11.805 -9.461 1.419 1.00 82.44 97 PRO A CA 1
ATOM 747 C C . PRO A 1 97 ? 11.633 -8.278 2.368 1.00 82.44 97 PRO A C 1
ATOM 749 O O . PRO A 1 97 ? 11.261 -8.463 3.525 1.00 82.44 97 PRO A O 1
ATOM 752 N N . THR A 1 98 ? 11.821 -7.059 1.853 1.00 78.75 98 THR A N 1
ATOM 753 C CA . THR A 1 98 ? 11.623 -5.824 2.618 1.00 78.75 98 THR A CA 1
ATOM 754 C C . THR A 1 98 ? 10.181 -5.712 3.105 1.00 78.75 98 THR A C 1
ATOM 756 O O . THR A 1 98 ? 9.926 -5.349 4.253 1.00 78.75 98 THR A O 1
ATOM 759 N N . LEU A 1 99 ? 9.216 -6.040 2.246 1.00 77.31 99 LEU A N 1
ATOM 760 C CA . LEU A 1 99 ? 7.802 -5.957 2.580 1.00 77.31 99 LEU A CA 1
ATOM 761 C C . LEU A 1 99 ? 7.398 -6.996 3.632 1.00 77.31 99 LEU A C 1
ATOM 763 O O . LEU A 1 99 ? 6.676 -6.655 4.570 1.00 77.31 99 LEU A O 1
ATOM 767 N N . ASN A 1 100 ? 7.912 -8.222 3.523 1.00 78.75 100 ASN A N 1
ATOM 768 C CA . ASN A 1 100 ? 7.718 -9.266 4.528 1.00 78.75 100 ASN A CA 1
ATOM 769 C C . ASN A 1 100 ? 8.326 -8.867 5.875 1.00 78.75 100 ASN A C 1
ATOM 771 O O . ASN A 1 100 ? 7.656 -8.954 6.902 1.00 78.75 100 ASN A O 1
ATOM 775 N N . GLU A 1 101 ? 9.554 -8.347 5.880 1.00 79.88 101 GLU A N 1
ATOM 776 C CA . GLU A 1 101 ? 10.211 -7.884 7.103 1.00 79.88 101 GLU A CA 1
ATOM 777 C C . GLU A 1 101 ? 9.426 -6.740 7.767 1.00 79.88 101 GLU A C 1
ATOM 779 O O . GLU A 1 101 ? 9.242 -6.722 8.985 1.00 79.88 101 GLU A O 1
ATOM 784 N N . LEU A 1 102 ? 8.914 -5.789 6.977 1.00 75.50 102 LEU A N 1
ATOM 785 C CA . LEU A 1 102 ? 8.076 -4.702 7.486 1.00 75.50 102 LEU A CA 1
ATOM 786 C C . LEU A 1 102 ? 6.770 -5.216 8.093 1.00 75.50 102 LEU A C 1
ATOM 788 O O . LEU A 1 102 ? 6.349 -4.696 9.124 1.00 75.50 102 LEU A O 1
ATOM 792 N N . CYS A 1 103 ? 6.142 -6.221 7.484 1.00 75.81 103 CYS A N 1
ATOM 793 C CA . CYS A 1 103 ? 4.930 -6.833 8.021 1.00 75.81 103 CYS A CA 1
ATOM 794 C C . CYS A 1 103 ? 5.211 -7.563 9.345 1.00 75.81 103 CYS A C 1
ATOM 796 O O . CYS A 1 103 ? 4.493 -7.346 10.320 1.00 75.81 103 CYS A O 1
ATOM 798 N N . MET A 1 104 ? 6.309 -8.321 9.422 1.00 76.69 104 MET A N 1
ATOM 799 C CA . MET A 1 104 ? 6.753 -8.987 10.655 1.00 76.69 104 MET A CA 1
ATOM 800 C C . MET A 1 104 ? 7.086 -7.996 11.780 1.00 76.69 104 MET A C 1
ATOM 802 O O . MET A 1 104 ? 6.814 -8.264 12.947 1.00 76.69 104 MET A O 1
ATOM 806 N N . LYS A 1 105 ? 7.628 -6.816 11.451 1.00 75.38 105 LYS A N 1
ATOM 807 C CA . LYS A 1 105 ? 7.913 -5.753 12.434 1.00 75.38 105 LYS A CA 1
ATOM 808 C C . LYS A 1 105 ? 6.662 -5.105 13.028 1.00 75.38 105 LYS A C 1
ATOM 810 O O . LYS A 1 105 ? 6.760 -4.481 14.082 1.00 75.38 105 LYS A O 1
ATOM 815 N N . VAL A 1 106 ? 5.507 -5.189 12.362 1.00 73.12 106 VAL A N 1
ATOM 816 C CA . VAL A 1 106 ? 4.258 -4.595 12.870 1.00 73.12 106 VAL A CA 1
ATOM 817 C C . VAL A 1 106 ? 3.668 -5.437 14.001 1.00 73.12 106 VAL A C 1
ATOM 819 O O . VAL A 1 106 ? 3.134 -4.864 14.950 1.00 73.12 106 VAL A O 1
ATOM 822 N N . GLN A 1 107 ? 3.781 -6.765 13.928 1.00 68.50 107 GLN A N 1
ATOM 823 C CA . GLN A 1 107 ? 3.349 -7.672 14.989 1.00 68.50 107 GLN A CA 1
ATOM 824 C C . GLN A 1 107 ? 4.110 -9.005 14.907 1.00 68.50 107 GLN A C 1
ATOM 826 O O . GLN A 1 107 ? 4.156 -9.626 13.845 1.00 68.50 107 GLN A O 1
ATOM 831 N N . GLU A 1 108 ? 4.659 -9.470 16.036 1.00 59.16 108 GLU A N 1
ATOM 832 C CA . GLU A 1 108 ? 5.274 -10.801 16.121 1.00 59.16 108 GLU A CA 1
ATOM 833 C C . GLU A 1 108 ? 4.229 -11.886 15.802 1.00 59.16 108 GLU A C 1
ATOM 835 O O . GLU A 1 108 ? 3.163 -11.935 16.421 1.00 59.16 108 GLU A O 1
ATOM 840 N N . GLY A 1 109 ? 4.526 -12.741 14.818 1.00 63.53 109 GLY A N 1
ATOM 841 C CA . GLY A 1 109 ? 3.635 -13.819 14.368 1.00 63.53 109 GLY A CA 1
ATOM 842 C C . GLY A 1 109 ? 2.655 -13.446 13.248 1.00 63.53 109 GLY A C 1
ATOM 843 O O . GLY A 1 109 ? 1.688 -14.171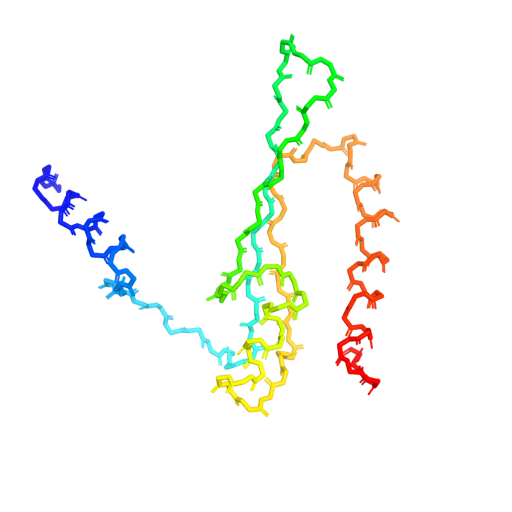 13.032 1.00 63.53 109 GLY A O 1
ATOM 844 N N . TYR A 1 110 ? 2.865 -12.324 12.554 1.00 65.69 110 TYR A N 1
ATOM 845 C CA . TYR A 1 110 ? 2.142 -12.009 11.320 1.00 65.69 110 TYR A CA 1
ATOM 846 C C . TYR A 1 110 ? 2.749 -12.792 10.138 1.00 65.69 110 TYR A C 1
ATOM 848 O O . TYR A 1 110 ? 3.814 -12.421 9.640 1.00 65.69 110 TYR A O 1
ATOM 856 N N . GLU A 1 111 ? 2.090 -13.890 9.747 1.00 55.62 111 GLU A N 1
ATOM 857 C CA . GLU A 1 111 ? 2.419 -14.758 8.596 1.00 55.62 111 GLU A CA 1
ATOM 858 C C . GLU A 1 111 ? 1.478 -14.531 7.403 1.00 55.62 111 GLU A C 1
ATOM 860 O O . GLU A 1 111 ? 0.255 -14.353 7.627 1.00 55.62 111 GLU A O 1
#

Sequence (111 aa):
MSIETKVGVQIHAKLGREIWAVQIPTKTLLAVGIDTYRNSQSCSLQMVGFVASMKPMCTHALQKYHQVNGVLPAKIIIYRDGVNDIQLLDVIDSELPTLNELCMKVQEGYE

Secondary structure (DSSP, 8-state):
--HHHHHHHHHHHHTT--S-----S-TTEEEEEEEEEE-TTSTT-EEEEEEESSSSSHHHHHHHHHHHHSS--SEEEEEEES--HHHHHHHHHHHHHHHHHHHHHHSTT--

Radius of gyration: 17.16 Å; chains: 1; bounding box: 41×34×35 Å